Protein AF-A0A9P7YGW7-F1 (afdb_monomer_lite)

Foldseek 3Di:
DVPVVVLLVVLLQPLLVLLCVCLVVVLAPVQQPFAFLVSQQVSCCVPVNDHSVSSVSNVCQLLVLPVNGGTGSVSQVDPDTSQYAPRPFAHGVVVPTSRDGHPVD

Secondary structure (DSSP, 8-state):
--HHHHHHHHHTTSHHHHHHHHHHTTSS-TT--SB-HHHHHHHHHHHH---HHHHHHHHHHHHHHTTSS-B-GGGGGSBTTTB-SS-SSS--GGGS-SSSPPTT-

Sequence (105 aa):
MFGKQLVKMMAARLPYLFVVSLANHGILPRHGLNIPMADLIVAFNTSINLGPEATQQVGDEALSACDGTTFNLDDRHKHGTPEHDASLSRWDTYFGDNHSLSATI

pLDDT: mean 80.73, std 18.63, range [29.62, 97.31]

Radius of gyration: 13.54 Å; chains: 1; bounding box: 30×36×34 Å

Organism: NCBI:txid45428

InterPro domains:
  IPR000028 Chloroperoxidase [PF01328] (22-104)
  IPR000028 Chloroperoxidase [PS51405] (1-105)
  IPR036851 Chloroperoxidase-like superfamily [G3DSA:1.10.489.10] (19-105)
  IPR036851 Chloroperoxidase-like superfamily [SSF47571] (21-98)

Structure (mmCIF, N/CA/C/O backbone):
data_AF-A0A9P7YGW7-F1
#
_entry.id   AF-A0A9P7YGW7-F1
#
loop_
_atom_site.group_PDB
_atom_site.id
_atom_site.type_symbol
_atom_site.label_atom_id
_atom_site.label_alt_id
_atom_site.label_comp_id
_atom_site.label_asym_id
_atom_site.label_entity_id
_atom_site.label_seq_id
_atom_site.pdbx_PDB_ins_code
_atom_site.Cartn_x
_atom_site.Cartn_y
_atom_site.Cartn_z
_atom_site.occupancy
_atom_site.B_iso_or_equiv
_atom_site.auth_seq_id
_atom_site.auth_comp_id
_atom_site.auth_asym_id
_atom_site.auth_atom_id
_atom_site.pdbx_PDB_model_num
ATOM 1 N N . MET A 1 1 ? 9.997 22.595 8.327 1.00 43.81 1 MET A N 1
ATOM 2 C CA . MET A 1 1 ? 9.381 22.153 7.053 1.00 43.81 1 MET A CA 1
ATOM 3 C C . MET A 1 1 ? 10.113 20.972 6.388 1.00 43.81 1 MET A C 1
ATOM 5 O O . MET A 1 1 ? 9.483 20.265 5.621 1.00 43.81 1 MET A O 1
ATOM 9 N N . PHE A 1 2 ? 11.376 20.680 6.741 1.00 35.44 2 PHE A N 1
ATOM 10 C CA . PHE A 1 2 ? 12.185 19.580 6.173 1.00 35.44 2 PHE A CA 1
ATOM 11 C C . PHE A 1 2 ? 11.769 18.148 6.590 1.00 35.44 2 PHE A C 1
ATOM 13 O O . PHE A 1 2 ? 11.975 17.201 5.840 1.00 35.44 2 PHE A O 1
ATOM 20 N N . GLY A 1 3 ? 11.152 17.971 7.767 1.00 29.86 3 GLY A N 1
ATOM 21 C CA . GLY A 1 3 ? 10.819 16.635 8.295 1.00 29.86 3 GLY A CA 1
ATOM 22 C C . GLY A 1 3 ? 9.648 15.932 7.598 1.00 29.86 3 GLY A C 1
ATOM 23 O O . GLY A 1 3 ? 9.673 14.718 7.429 1.00 29.86 3 GLY A O 1
ATOM 24 N N . LYS A 1 4 ? 8.642 16.680 7.121 1.00 35.66 4 LYS A N 1
ATOM 25 C CA . LYS A 1 4 ? 7.461 16.092 6.457 1.00 35.66 4 LYS A CA 1
ATOM 26 C C . LYS A 1 4 ? 7.785 15.521 5.072 1.00 35.66 4 LYS A C 1
ATOM 28 O O . LYS A 1 4 ? 7.132 14.590 4.618 1.00 35.66 4 LYS A O 1
ATOM 33 N N . GLN A 1 5 ? 8.813 16.057 4.416 1.00 32.34 5 GLN A N 1
ATOM 34 C CA . GLN A 1 5 ? 9.212 15.655 3.067 1.00 32.34 5 GLN A CA 1
ATOM 35 C C . GLN A 1 5 ? 10.071 14.382 3.068 1.00 32.34 5 GLN A C 1
ATOM 37 O O . GLN A 1 5 ? 9.978 13.582 2.142 1.00 32.34 5 GLN A O 1
ATOM 42 N N . LEU A 1 6 ? 10.834 14.149 4.143 1.00 30.19 6 LEU A N 1
ATOM 43 C CA . LEU A 1 6 ? 11.589 12.910 4.338 1.00 30.19 6 LEU A CA 1
ATOM 44 C C . LEU A 1 6 ? 10.655 11.724 4.637 1.00 30.19 6 LEU A C 1
ATOM 46 O O . LEU A 1 6 ? 10.802 10.661 4.042 1.00 30.19 6 LEU A O 1
ATOM 50 N N . VAL A 1 7 ? 9.627 11.936 5.470 1.00 35.56 7 VAL A N 1
ATOM 51 C CA . VAL A 1 7 ? 8.568 10.937 5.717 1.00 35.56 7 VAL A CA 1
ATOM 52 C C . VAL A 1 7 ? 7.778 10.642 4.435 1.00 35.56 7 VAL A C 1
ATOM 54 O O . VAL A 1 7 ? 7.501 9.481 4.148 1.00 35.56 7 VAL A O 1
ATOM 57 N N . LYS A 1 8 ? 7.506 11.662 3.604 1.00 36.09 8 LYS A N 1
ATOM 58 C CA . LYS A 1 8 ? 6.853 11.499 2.293 1.00 36.09 8 LYS A CA 1
ATOM 59 C C . LYS A 1 8 ? 7.622 10.559 1.348 1.00 36.09 8 LYS A C 1
ATOM 61 O O . LYS A 1 8 ? 6.997 9.766 0.661 1.00 36.09 8 LYS A O 1
ATOM 66 N N . MET A 1 9 ? 8.958 10.591 1.352 1.00 29.62 9 MET A N 1
ATOM 67 C CA . MET A 1 9 ? 9.781 9.696 0.519 1.00 29.62 9 MET A CA 1
ATOM 68 C C . MET A 1 9 ? 9.895 8.266 1.060 1.00 29.62 9 MET A C 1
ATOM 70 O O . MET A 1 9 ? 9.983 7.328 0.272 1.00 29.62 9 MET A O 1
ATOM 74 N N . MET A 1 10 ? 9.926 8.079 2.384 1.00 29.66 10 MET A N 1
ATOM 75 C CA . MET A 1 10 ? 10.080 6.739 2.972 1.00 29.66 10 MET A CA 1
ATOM 76 C C . MET A 1 10 ? 8.773 5.940 2.950 1.00 29.66 10 MET A C 1
ATOM 78 O O . MET A 1 10 ? 8.804 4.717 2.851 1.00 29.66 10 MET A O 1
ATOM 82 N N . ALA A 1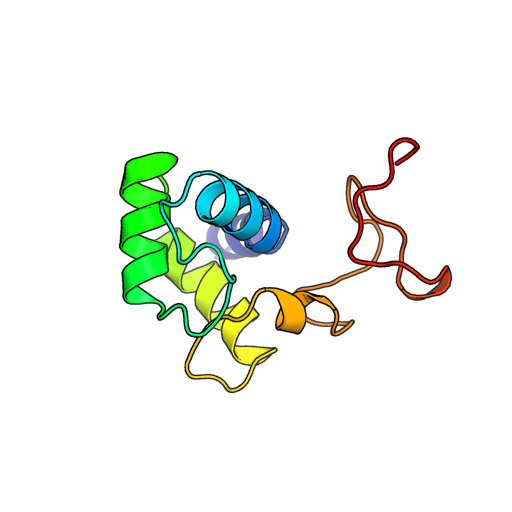 11 ? 7.630 6.625 3.015 1.00 35.56 11 ALA A N 1
ATOM 83 C CA . ALA A 1 11 ? 6.329 5.984 3.132 1.00 35.56 11 ALA A CA 1
ATOM 84 C C . ALA A 1 11 ? 5.744 5.555 1.761 1.00 35.56 11 ALA A C 1
ATOM 86 O O . ALA A 1 11 ? 5.103 4.511 1.673 1.00 35.56 11 ALA A O 1
ATOM 87 N N . ALA A 1 12 ? 6.055 6.265 0.668 1.00 34.59 12 ALA A N 1
ATOM 88 C CA . ALA A 1 12 ? 5.523 5.987 -0.677 1.00 34.59 12 ALA A CA 1
ATOM 89 C C . ALA A 1 12 ? 6.025 4.676 -1.332 1.00 34.59 12 ALA A C 1
ATOM 91 O O . ALA A 1 12 ? 5.515 4.264 -2.366 1.00 34.59 12 ALA A O 1
ATOM 92 N N . ARG A 1 13 ? 7.011 3.990 -0.736 1.00 48.22 13 ARG A N 1
ATOM 93 C CA . ARG A 1 13 ? 7.734 2.865 -1.369 1.00 48.22 13 ARG A CA 1
ATOM 94 C C . ARG A 1 13 ? 7.272 1.468 -0.952 1.00 48.22 13 ARG A C 1
ATOM 96 O O . ARG A 1 13 ? 7.779 0.471 -1.461 1.00 48.22 13 ARG A O 1
ATOM 103 N N . LEU A 1 14 ? 6.366 1.380 0.021 1.00 52.94 14 LEU A N 1
ATOM 104 C CA . LEU A 1 14 ? 6.035 0.127 0.700 1.00 52.94 14 LEU A CA 1
ATOM 105 C C . LEU A 1 14 ? 4.549 -0.273 0.788 1.00 52.94 14 LEU A C 1
ATOM 107 O O . LEU A 1 14 ? 4.327 -1.422 1.184 1.00 52.94 14 LEU A O 1
ATOM 111 N N . PRO A 1 15 ? 3.527 0.550 0.450 1.00 60.19 15 PRO A N 1
ATOM 112 C CA . PRO A 1 15 ? 2.151 0.210 0.819 1.00 60.19 15 PRO A CA 1
ATOM 113 C C . PRO A 1 15 ? 1.722 -1.135 0.220 1.00 60.19 15 PRO A C 1
ATOM 115 O O . PRO A 1 15 ? 1.233 -2.002 0.939 1.00 60.19 15 PRO A O 1
ATOM 118 N N . TYR A 1 16 ? 2.031 -1.395 -1.051 1.00 75.56 16 TYR A N 1
ATOM 119 C CA . TYR A 1 16 ? 1.572 -2.613 -1.722 1.00 75.56 16 TYR A CA 1
ATOM 120 C C . TYR A 1 16 ? 2.274 -3.906 -1.288 1.00 75.56 16 TYR A C 1
ATOM 122 O O . TYR A 1 16 ? 1.652 -4.963 -1.331 1.00 75.56 16 TYR A O 1
ATOM 130 N N . LEU A 1 17 ? 3.529 -3.852 -0.819 1.00 78.00 17 LEU A N 1
ATOM 131 C CA . LEU A 1 17 ? 4.203 -5.028 -0.240 1.00 78.00 17 LEU A CA 1
ATOM 132 C C . LEU A 1 17 ? 3.458 -5.531 0.994 1.00 78.00 17 LEU A C 1
ATOM 134 O O . LEU A 1 17 ? 3.188 -6.726 1.124 1.00 78.00 17 LEU A O 1
ATOM 138 N N . PHE A 1 18 ? 3.117 -4.603 1.886 1.00 85.88 18 PHE A N 1
ATOM 139 C CA . PHE A 1 18 ? 2.413 -4.932 3.114 1.00 85.88 18 PHE A CA 1
ATOM 140 C C . PHE A 1 18 ? 0.992 -5.411 2.826 1.00 85.88 18 PHE A C 1
ATOM 142 O O . PHE A 1 18 ? 0.595 -6.430 3.382 1.00 85.88 18 PHE A O 1
ATOM 149 N N . VAL A 1 19 ? 0.256 -4.770 1.909 1.00 87.69 19 VAL A N 1
ATOM 150 C CA . VAL A 1 19 ? -1.100 -5.225 1.547 1.00 87.69 19 VAL A CA 1
ATOM 151 C C . VAL A 1 19 ? -1.087 -6.653 0.986 1.00 87.69 19 VAL A C 1
ATOM 153 O O . VAL A 1 19 ? -1.903 -7.464 1.419 1.00 87.69 19 VAL A O 1
ATOM 156 N N . VAL A 1 20 ? -0.139 -7.007 0.103 1.00 88.69 20 VAL A N 1
ATOM 157 C CA . VAL A 1 20 ? -0.017 -8.385 -0.421 1.00 88.69 20 VAL A CA 1
ATOM 158 C C . VAL A 1 20 ? 0.243 -9.386 0.707 1.00 88.69 20 VAL A C 1
ATOM 160 O O . VAL A 1 20 ? -0.431 -10.412 0.792 1.00 88.69 20 VAL A O 1
ATOM 163 N N . SER A 1 21 ? 1.189 -9.089 1.605 1.00 91.31 21 SER A N 1
ATOM 164 C CA . SER A 1 21 ? 1.491 -9.970 2.740 1.00 91.31 21 SER A CA 1
ATOM 165 C C . SER A 1 21 ? 0.271 -10.156 3.650 1.00 91.31 21 SER A C 1
ATOM 167 O O . SER A 1 21 ? -0.126 -11.279 3.957 1.00 91.31 21 SER A O 1
ATOM 169 N N . LEU A 1 22 ? -0.400 -9.067 4.024 1.00 94.06 22 LEU A N 1
ATOM 170 C CA . LEU A 1 22 ? -1.559 -9.119 4.914 1.00 94.06 22 LEU A CA 1
ATOM 171 C C . LEU A 1 22 ? -2.773 -9.804 4.268 1.00 94.06 22 LEU A C 1
ATOM 173 O O . LEU A 1 22 ? -3.500 -10.510 4.968 1.00 94.06 22 LEU A O 1
ATOM 177 N N . ALA A 1 23 ? -2.967 -9.684 2.951 1.00 93.06 23 ALA A N 1
ATOM 178 C CA . ALA A 1 23 ? -3.968 -10.459 2.214 1.00 93.06 23 ALA A CA 1
ATOM 179 C C . ALA A 1 23 ? -3.630 -11.964 2.206 1.00 93.06 23 ALA A C 1
ATOM 181 O O . ALA A 1 23 ? -4.496 -12.797 2.480 1.00 93.06 23 ALA A O 1
ATOM 182 N N . ASN A 1 24 ? -2.358 -12.332 2.003 1.00 92.56 24 ASN A N 1
ATOM 183 C CA . ASN A 1 24 ? -1.899 -13.727 2.088 1.00 92.56 24 ASN A CA 1
ATOM 184 C C . ASN A 1 24 ? -2.104 -14.323 3.491 1.00 92.56 24 ASN A C 1
ATOM 186 O O . ASN A 1 24 ? -2.494 -15.486 3.630 1.00 92.56 24 ASN A O 1
ATOM 190 N N . HIS A 1 25 ? -1.912 -13.518 4.536 1.00 95.56 25 HIS A N 1
ATOM 191 C CA . HIS A 1 25 ? -2.179 -13.906 5.921 1.00 95.56 25 HIS A CA 1
ATOM 192 C C . HIS A 1 25 ? -3.673 -13.873 6.297 1.00 95.56 25 HIS A C 1
ATOM 194 O O . HIS A 1 25 ? -4.037 -14.356 7.366 1.00 95.56 25 HIS A O 1
ATOM 200 N N . GLY A 1 26 ? -4.555 -13.384 5.418 1.00 94.06 26 GLY A N 1
ATOM 201 C CA . GLY A 1 26 ? -5.996 -13.279 5.671 1.00 94.06 26 GLY A CA 1
ATOM 202 C C . GLY A 1 26 ? -6.377 -12.194 6.679 1.00 94.06 26 GLY A C 1
ATOM 203 O O . GLY A 1 26 ? -7.477 -12.233 7.220 1.00 94.06 26 GLY A O 1
ATOM 204 N N . ILE A 1 27 ? -5.464 -11.258 6.945 1.00 96.31 27 ILE A N 1
ATOM 205 C CA . ILE A 1 27 ? -5.701 -10.071 7.775 1.00 96.31 27 ILE A CA 1
ATOM 206 C C . ILE A 1 27 ? -6.482 -9.031 6.967 1.00 96.31 27 ILE A C 1
ATOM 208 O O . ILE A 1 27 ? -7.395 -8.395 7.482 1.00 96.31 27 ILE A O 1
ATOM 212 N N . LEU A 1 28 ? -6.138 -8.896 5.686 1.00 95.50 28 LEU A N 1
ATOM 213 C CA . LEU A 1 28 ? -6.941 -8.208 4.679 1.00 95.50 28 LEU A CA 1
ATOM 214 C C . LEU A 1 28 ? -7.688 -9.244 3.819 1.00 95.50 28 LEU A C 1
ATOM 216 O O . LEU A 1 28 ? -7.311 -10.424 3.824 1.00 95.50 28 LEU A O 1
ATOM 220 N N . PRO A 1 29 ? -8.728 -8.841 3.061 1.00 94.06 29 PRO A N 1
ATOM 221 C CA . PRO A 1 29 ? -9.433 -9.738 2.152 1.00 94.06 29 PRO A CA 1
ATOM 222 C C . PRO A 1 29 ? -8.464 -10.495 1.238 1.00 94.06 29 PRO A C 1
ATOM 224 O O . PRO A 1 29 ? -7.680 -9.889 0.511 1.00 94.06 29 PRO A O 1
ATOM 227 N N . ARG A 1 30 ? -8.528 -11.834 1.251 1.00 92.69 30 ARG A N 1
ATOM 228 C CA . ARG A 1 30 ? -7.594 -12.705 0.504 1.00 92.69 30 ARG A CA 1
ATOM 229 C C . ARG A 1 30 ? -7.613 -12.474 -1.005 1.00 92.69 30 ARG A C 1
ATOM 231 O O . ARG A 1 30 ? -6.630 -12.755 -1.676 1.00 92.69 30 ARG A O 1
ATOM 238 N N . HIS A 1 31 ? -8.733 -11.988 -1.529 1.00 86.50 31 HIS A N 1
ATOM 239 C CA . HIS A 1 31 ? -8.877 -11.636 -2.938 1.00 86.50 31 HIS A CA 1
ATOM 240 C C . HIS A 1 31 ? -8.266 -10.268 -3.278 1.00 86.50 31 HIS A C 1
ATOM 242 O O . HIS A 1 31 ? -8.176 -9.936 -4.450 1.00 86.50 31 HIS A O 1
ATOM 248 N N . GLY A 1 32 ? -7.864 -9.465 -2.285 1.00 88.25 32 GLY A N 1
ATOM 249 C CA . GLY A 1 32 ? -7.166 -8.200 -2.507 1.00 88.25 32 GLY A CA 1
ATOM 250 C C . GLY A 1 32 ? -8.004 -7.103 -3.163 1.00 88.25 32 GLY A C 1
ATOM 251 O O . GLY A 1 32 ? -7.436 -6.267 -3.852 1.00 88.25 32 GLY A O 1
ATOM 252 N N . LEU A 1 33 ? -9.327 -7.108 -2.984 1.00 89.75 33 LEU A N 1
ATOM 253 C CA . LEU A 1 33 ? -10.247 -6.140 -3.602 1.00 89.75 33 LEU A CA 1
ATOM 254 C C . LEU A 1 33 ? -11.066 -5.421 -2.529 1.00 89.75 33 LEU A C 1
ATOM 256 O O . LEU A 1 33 ? -11.301 -5.994 -1.464 1.00 89.75 33 LEU A O 1
ATOM 260 N N . ASN A 1 34 ? -11.563 -4.228 -2.853 1.00 91.50 34 ASN A N 1
ATOM 261 C CA . ASN A 1 34 ? -12.499 -3.439 -2.051 1.00 91.50 34 ASN A CA 1
ATOM 262 C C . ASN A 1 34 ? -12.029 -3.199 -0.609 1.00 91.50 34 ASN A C 1
ATOM 264 O O . ASN A 1 34 ? -12.807 -3.346 0.332 1.00 91.50 34 ASN A O 1
ATOM 268 N N . ILE A 1 35 ? -10.753 -2.861 -0.420 1.00 91.88 35 ILE A N 1
ATOM 269 C CA . ILE A 1 35 ? -10.189 -2.630 0.912 1.00 91.88 35 ILE A CA 1
ATOM 270 C C . ILE A 1 35 ? -10.344 -1.139 1.250 1.00 91.88 35 ILE A C 1
ATOM 272 O O . ILE A 1 35 ? -9.685 -0.318 0.617 1.00 91.88 35 ILE A O 1
ATOM 276 N N . PRO A 1 36 ? -11.195 -0.731 2.205 1.00 93.62 36 PRO A N 1
ATOM 277 C CA . PRO A 1 36 ? -11.320 0.673 2.585 1.00 93.62 36 PRO A CA 1
ATOM 278 C C . PRO A 1 36 ? -10.107 1.146 3.404 1.00 93.62 36 PRO A C 1
ATOM 280 O O . PRO A 1 36 ? -9.435 0.360 4.071 1.00 93.62 36 PRO A O 1
ATOM 283 N N . MET A 1 37 ? -9.867 2.463 3.430 1.00 93.62 37 MET A N 1
ATOM 284 C CA . MET A 1 37 ? -8.782 3.066 4.227 1.00 93.62 37 MET A CA 1
ATOM 285 C C . MET A 1 37 ? -8.833 2.659 5.710 1.00 93.62 37 MET A C 1
ATOM 287 O O . MET A 1 37 ? -7.797 2.412 6.323 1.00 93.62 37 MET A O 1
ATOM 291 N N . ALA A 1 38 ? -10.033 2.562 6.291 1.00 96.00 38 ALA A N 1
ATOM 292 C CA . ALA A 1 38 ? -10.203 2.165 7.687 1.00 96.00 38 ALA A CA 1
ATOM 293 C C . ALA A 1 38 ? -9.634 0.761 7.963 1.00 96.00 38 ALA A C 1
ATOM 295 O O . ALA A 1 38 ? -8.947 0.566 8.967 1.00 96.00 38 ALA A O 1
ATOM 296 N N . ASP A 1 39 ? -9.847 -0.182 7.044 1.00 95.81 39 ASP A N 1
ATOM 297 C CA . ASP A 1 39 ? -9.342 -1.550 7.174 1.00 95.81 39 ASP A CA 1
ATOM 298 C C . ASP A 1 39 ? -7.820 -1.586 7.038 1.00 95.81 39 ASP A C 1
ATOM 300 O O . ASP A 1 39 ? -7.160 -2.302 7.788 1.00 95.81 39 ASP A O 1
ATOM 304 N N . LEU A 1 40 ? -7.237 -0.768 6.154 1.00 93.44 40 LEU A N 1
ATOM 305 C CA . LEU A 1 40 ? -5.781 -0.625 6.077 1.00 93.44 40 LEU A CA 1
ATOM 306 C C . LEU A 1 40 ? -5.186 -0.062 7.362 1.00 93.44 40 LEU A C 1
ATOM 308 O O . LEU A 1 40 ? -4.184 -0.590 7.840 1.00 93.44 40 LEU A O 1
ATOM 312 N N . ILE A 1 41 ? -5.798 0.977 7.936 1.00 95.44 41 ILE A N 1
ATOM 313 C CA . ILE A 1 41 ? -5.349 1.566 9.202 1.00 95.44 41 ILE A CA 1
ATOM 314 C C . ILE A 1 41 ? -5.351 0.507 10.305 1.00 95.44 41 ILE A C 1
ATOM 316 O O . ILE A 1 41 ? -4.350 0.350 11.005 1.00 95.44 41 ILE A O 1
ATOM 320 N N . VAL A 1 42 ? -6.442 -0.251 10.440 1.00 97.31 42 VAL A N 1
ATOM 321 C CA . VAL A 1 42 ? -6.545 -1.320 11.441 1.00 97.31 42 VAL A CA 1
ATOM 322 C C . VAL A 1 42 ? -5.523 -2.422 11.169 1.00 97.31 42 VAL A C 1
ATOM 324 O O . VAL A 1 42 ? -4.789 -2.813 12.078 1.00 97.31 42 VAL A O 1
ATOM 327 N N . ALA A 1 43 ? -5.426 -2.909 9.931 1.00 95.69 43 ALA A N 1
ATOM 328 C CA . ALA A 1 43 ? -4.537 -4.006 9.566 1.00 95.69 43 ALA A CA 1
ATOM 329 C C . ALA A 1 43 ? -3.061 -3.639 9.765 1.00 95.69 43 ALA A C 1
ATOM 331 O O . ALA A 1 43 ? -2.310 -4.403 10.371 1.00 95.69 43 ALA A O 1
ATOM 332 N N . PHE A 1 44 ? -2.634 -2.461 9.310 1.00 94.69 44 PHE A N 1
ATOM 333 C CA . PHE A 1 44 ? -1.249 -2.015 9.451 1.00 94.69 44 PHE A CA 1
ATOM 334 C C . PHE A 1 44 ? -0.890 -1.720 10.908 1.00 94.69 44 PHE A C 1
ATOM 336 O O . PHE A 1 44 ? 0.200 -2.082 11.358 1.00 94.69 44 PHE A O 1
ATOM 343 N N . ASN A 1 45 ? -1.806 -1.130 11.676 1.00 95.75 45 ASN A N 1
ATOM 344 C CA . ASN A 1 45 ? -1.560 -0.883 13.089 1.00 95.75 45 ASN A CA 1
ATOM 345 C C . ASN A 1 45 ? -1.424 -2.189 13.881 1.00 95.75 45 ASN A C 1
ATOM 347 O O . ASN A 1 45 ? -0.454 -2.376 14.608 1.00 95.75 45 ASN A O 1
ATOM 351 N N . THR A 1 46 ? -2.348 -3.125 13.689 1.00 96.19 46 THR A N 1
ATOM 352 C CA . THR A 1 46 ? -2.366 -4.380 14.455 1.00 96.19 46 THR A CA 1
ATOM 353 C C . THR A 1 46 ? -1.276 -5.366 14.034 1.00 96.19 46 THR A C 1
ATOM 355 O O . THR A 1 46 ? -0.777 -6.107 14.877 1.00 96.19 46 THR A O 1
ATOM 358 N N . SER A 1 47 ? -0.878 -5.372 12.759 1.00 95.19 47 SER A N 1
ATOM 359 C CA . SER A 1 47 ? 0.034 -6.396 12.221 1.00 95.19 47 SER A CA 1
ATOM 360 C C . SER A 1 47 ? 1.495 -5.971 12.209 1.00 95.19 47 SER A C 1
ATOM 362 O O .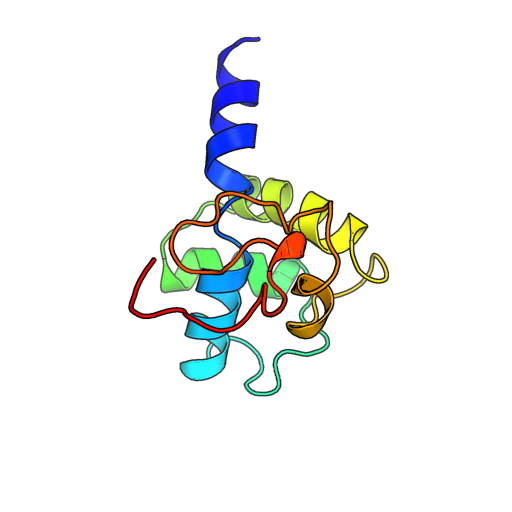 SER A 1 47 ? 2.378 -6.803 12.397 1.00 95.19 47 SER A O 1
ATOM 364 N N . ILE A 1 48 ? 1.759 -4.686 11.952 1.00 92.06 48 ILE A N 1
ATOM 365 C CA 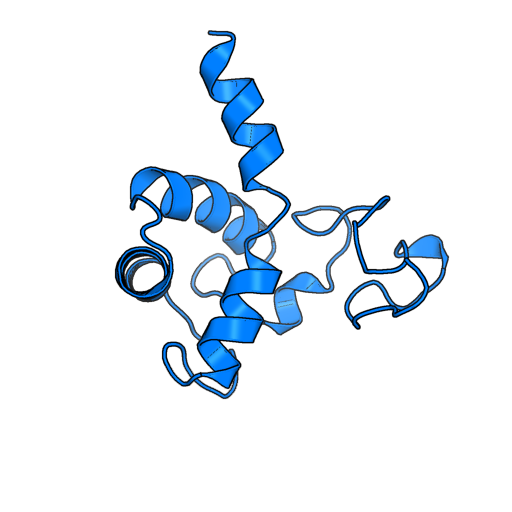. ILE A 1 48 ? 3.122 -4.154 11.798 1.00 92.06 48 ILE A CA 1
ATOM 366 C C . ILE A 1 48 ? 3.369 -2.895 12.638 1.00 92.06 48 ILE A C 1
ATOM 368 O O . ILE A 1 48 ? 4.404 -2.253 12.480 1.00 92.06 48 ILE A O 1
ATOM 372 N N . ASN A 1 49 ? 2.444 -2.544 13.540 1.00 94.50 49 ASN A N 1
ATOM 373 C CA . ASN A 1 49 ? 2.552 -1.391 14.436 1.00 94.50 49 ASN A CA 1
ATOM 374 C C . ASN A 1 49 ? 2.774 -0.054 13.704 1.00 94.50 49 ASN A C 1
ATOM 376 O O . ASN A 1 49 ? 3.460 0.841 14.204 1.00 94.50 49 ASN A O 1
ATOM 380 N N . LEU A 1 50 ? 2.203 0.095 12.504 1.00 91.44 50 LEU A N 1
ATOM 381 C CA . LEU A 1 50 ? 2.253 1.360 11.779 1.00 91.44 50 LEU A CA 1
ATOM 382 C C . LEU A 1 50 ? 1.168 2.307 12.302 1.00 91.44 50 LEU A C 1
ATOM 384 O O . LEU A 1 50 ? 0.014 1.922 12.507 1.00 91.44 50 LEU A O 1
ATOM 388 N 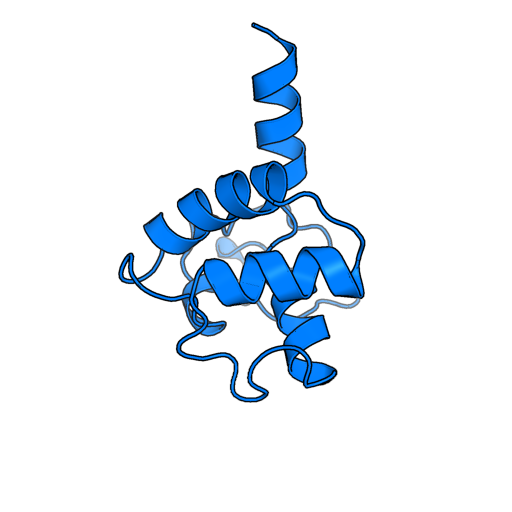N . GLY A 1 51 ? 1.538 3.565 12.531 1.00 92.94 51 GLY A N 1
ATOM 389 C CA . GLY A 1 51 ? 0.600 4.580 13.003 1.00 92.94 51 GLY A CA 1
ATOM 390 C C . GLY A 1 51 ? -0.493 4.902 11.968 1.00 92.94 51 GLY A C 1
ATOM 391 O O . GLY A 1 51 ? -0.241 4.826 10.759 1.00 92.94 51 GLY A O 1
ATOM 392 N N . PRO A 1 52 ? -1.692 5.317 12.415 1.00 93.88 52 PRO A N 1
ATOM 393 C CA . PRO A 1 52 ? -2.800 5.660 11.524 1.00 93.88 52 PRO A CA 1
ATOM 394 C C . PRO A 1 52 ? -2.459 6.825 10.586 1.00 93.88 52 PRO A C 1
ATOM 396 O O . PRO A 1 52 ? -2.788 6.767 9.410 1.00 93.88 52 PRO A O 1
ATOM 399 N N . GLU A 1 53 ? -1.732 7.840 11.062 1.00 92.56 53 GLU A N 1
ATOM 400 C CA . GLU A 1 53 ? -1.331 9.000 10.248 1.00 92.56 53 GLU A CA 1
ATOM 401 C C . GLU A 1 53 ? -0.395 8.611 9.096 1.00 92.56 53 GLU A C 1
ATOM 403 O O . GLU A 1 53 ? -0.547 9.094 7.975 1.00 92.56 53 GLU A O 1
ATOM 408 N N . ALA A 1 54 ? 0.552 7.704 9.358 1.00 89.81 54 ALA A N 1
ATOM 409 C CA . ALA A 1 54 ? 1.456 7.196 8.333 1.00 89.81 54 ALA A CA 1
ATOM 410 C C . ALA A 1 54 ? 0.694 6.367 7.291 1.00 89.81 54 ALA A C 1
ATOM 412 O O . ALA A 1 54 ? 0.935 6.523 6.097 1.00 89.81 54 ALA A O 1
ATOM 413 N N . THR A 1 55 ? -0.252 5.536 7.741 1.00 91.56 55 THR A N 1
ATOM 414 C CA . THR A 1 55 ? -1.112 4.735 6.857 1.00 91.56 55 THR A CA 1
ATOM 415 C C . THR A 1 55 ? -2.017 5.617 6.002 1.00 91.56 55 THR A C 1
ATOM 417 O O . THR A 1 55 ? -2.114 5.394 4.800 1.00 91.56 55 THR A O 1
ATOM 420 N N . GLN A 1 56 ? -2.616 6.657 6.588 1.00 91.75 56 GLN A N 1
ATOM 421 C CA . GLN A 1 56 ? -3.442 7.623 5.867 1.00 91.75 56 GLN A CA 1
ATOM 422 C C . GLN A 1 56 ? -2.631 8.322 4.774 1.00 91.75 56 GLN A C 1
ATOM 424 O O . GLN A 1 56 ? -3.055 8.358 3.627 1.00 91.75 56 GLN A O 1
ATOM 429 N N . GLN A 1 57 ? -1.431 8.810 5.102 1.00 87.94 57 GLN A N 1
ATOM 430 C CA . GLN A 1 57 ? -0.606 9.543 4.146 1.00 87.94 57 GLN A CA 1
ATOM 431 C C . GLN A 1 57 ? -0.244 8.702 2.911 1.00 87.94 57 GLN A C 1
ATOM 433 O O . GLN A 1 57 ? -0.357 9.190 1.789 1.00 87.94 57 GLN A O 1
ATOM 438 N N . VAL A 1 58 ? 0.200 7.455 3.100 1.00 82.38 58 VAL A N 1
ATOM 439 C CA . VAL A 1 58 ? 0.528 6.559 1.969 1.00 82.38 58 VAL A CA 1
ATOM 440 C C . VAL A 1 58 ? -0.716 6.056 1.265 1.00 82.38 58 VAL A C 1
ATOM 442 O O . VAL A 1 58 ? -0.706 5.802 0.063 1.00 82.38 58 VAL A O 1
ATOM 445 N N . GLY A 1 59 ? -1.788 5.902 2.031 1.00 86.25 59 GLY A N 1
ATOM 446 C CA . GLY A 1 59 ? -3.045 5.418 1.538 1.00 86.25 59 GLY A CA 1
ATOM 447 C C . GLY A 1 59 ? -3.738 6.420 0.621 1.00 86.25 59 GLY A C 1
ATOM 448 O O . GLY A 1 59 ? -4.269 6.020 -0.406 1.00 86.25 59 GLY A O 1
ATOM 449 N N . ASP A 1 60 ? -3.680 7.712 0.938 1.00 87.94 60 ASP A N 1
ATOM 450 C CA . ASP A 1 60 ? -4.243 8.774 0.099 1.00 87.94 60 ASP A CA 1
ATOM 451 C C . ASP A 1 60 ? -3.555 8.821 -1.271 1.00 87.94 60 ASP A C 1
ATOM 453 O O . ASP A 1 60 ? -4.207 8.966 -2.305 1.00 87.94 60 ASP A O 1
ATOM 457 N N . GLU A 1 61 ? -2.231 8.649 -1.293 1.00 81.56 61 GLU A N 1
ATOM 458 C CA . GLU A 1 61 ? -1.451 8.599 -2.530 1.00 81.56 61 GLU A CA 1
ATOM 459 C C . GLU A 1 61 ? -1.804 7.362 -3.364 1.00 81.56 61 GLU A C 1
ATOM 461 O O . GLU A 1 61 ? -2.061 7.474 -4.563 1.00 81.56 61 GLU A O 1
ATOM 466 N N . ALA A 1 62 ? -1.919 6.197 -2.731 1.00 80.69 62 ALA A N 1
ATOM 467 C CA . ALA A 1 62 ? -2.353 4.981 -3.406 1.00 80.69 62 ALA A CA 1
ATOM 468 C C . ALA A 1 62 ? -3.806 5.070 -3.912 1.00 80.69 62 ALA A C 1
ATOM 470 O O . ALA A 1 62 ? -4.062 4.702 -5.055 1.00 80.69 62 ALA A O 1
ATOM 471 N N . LEU A 1 63 ? -4.748 5.622 -3.140 1.00 85.88 63 LEU A N 1
ATOM 472 C CA . LEU A 1 63 ? -6.134 5.828 -3.584 1.00 85.88 63 LEU A CA 1
ATOM 473 C C . LEU A 1 63 ? -6.233 6.801 -4.758 1.00 85.88 63 LEU A C 1
ATOM 475 O O . LEU A 1 63 ? -7.079 6.604 -5.626 1.00 85.88 63 LEU A O 1
ATOM 479 N N . SER A 1 64 ? -5.356 7.809 -4.826 1.00 82.38 64 SER A N 1
ATOM 480 C CA . SER A 1 64 ? -5.301 8.731 -5.970 1.00 82.38 64 SER A CA 1
ATOM 481 C C . SER A 1 64 ? -4.941 8.034 -7.290 1.00 82.38 64 SER A C 1
ATOM 483 O O . SER A 1 64 ? -5.262 8.534 -8.370 1.00 82.38 64 SER A O 1
ATOM 485 N N . ALA A 1 65 ? -4.295 6.866 -7.211 1.00 74.12 65 ALA A N 1
ATOM 486 C CA . ALA A 1 65 ? -3.993 6.023 -8.358 1.00 74.12 65 ALA A CA 1
ATOM 487 C C . ALA A 1 65 ? -5.145 5.080 -8.750 1.00 74.12 65 ALA A C 1
ATOM 489 O O . ALA A 1 65 ? -5.185 4.662 -9.911 1.00 74.12 65 ALA A O 1
ATOM 490 N N . CYS A 1 66 ? -6.056 4.798 -7.809 1.00 77.81 66 CYS A N 1
ATOM 491 C CA . CYS A 1 66 ? -7.205 3.892 -7.922 1.00 77.81 66 CYS A CA 1
ATOM 492 C C . CYS A 1 66 ? -8.485 4.654 -8.347 1.00 77.81 66 CYS A C 1
ATOM 494 O O . CYS A 1 66 ? -8.422 5.703 -8.990 1.00 77.81 66 CYS A O 1
ATOM 496 N N . ASP A 1 67 ? -9.662 4.144 -7.961 1.00 78.62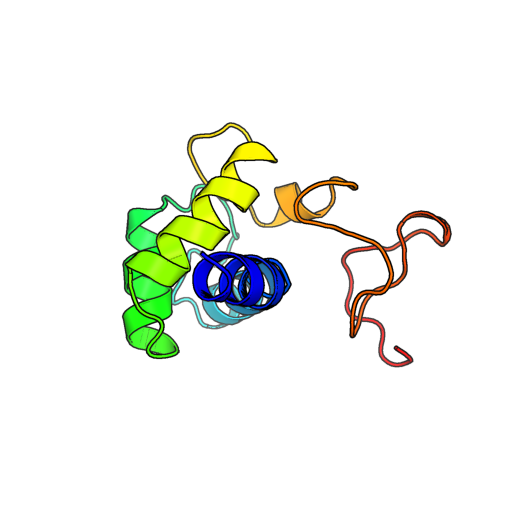 67 ASP A N 1
ATOM 497 C CA . ASP A 1 67 ? -10.968 4.805 -8.122 1.00 78.62 67 ASP A CA 1
ATOM 498 C C . ASP A 1 67 ? -11.287 5.855 -7.033 1.00 78.62 67 ASP A C 1
ATOM 500 O O . ASP A 1 67 ? -12.354 6.472 -7.045 1.00 78.62 67 ASP A O 1
ATOM 504 N N . GLY A 1 68 ? -10.361 6.064 -6.091 1.00 81.00 68 GLY A N 1
ATOM 505 C CA . GLY A 1 68 ? -10.483 7.010 -4.982 1.00 81.00 68 GLY A CA 1
ATOM 506 C C . GLY A 1 68 ? -11.329 6.531 -3.798 1.00 81.00 68 GLY A C 1
ATOM 507 O O . GLY A 1 68 ? -11.480 7.282 -2.835 1.00 81.00 68 GLY A O 1
ATOM 508 N N . THR A 1 69 ? -11.877 5.314 -3.832 1.00 85.88 69 THR A N 1
ATOM 509 C CA . THR A 1 69 ? -12.797 4.810 -2.798 1.00 85.88 69 THR A CA 1
ATOM 510 C C . THR A 1 69 ? -12.220 3.647 -2.008 1.00 85.88 69 THR A C 1
ATOM 512 O O . THR A 1 69 ? -12.308 3.623 -0.777 1.00 85.88 69 THR A O 1
ATOM 515 N N . THR A 1 70 ? -11.608 2.691 -2.699 1.00 89.12 70 THR A N 1
ATOM 516 C CA . THR A 1 70 ? -11.063 1.480 -2.093 1.00 89.12 70 THR A CA 1
ATOM 5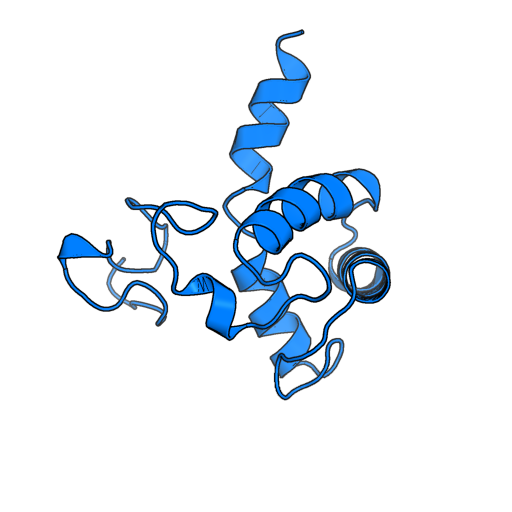17 C C . THR A 1 70 ? -9.753 1.097 -2.754 1.00 89.12 70 THR A C 1
ATOM 519 O O . THR A 1 70 ? -9.467 1.471 -3.888 1.00 89.12 70 THR A O 1
ATOM 522 N N . PHE A 1 71 ? -8.938 0.355 -2.016 1.00 87.19 71 PHE A N 1
ATOM 523 C CA . PHE A 1 71 ? -7.710 -0.212 -2.531 1.00 87.19 71 PHE A CA 1
ATOM 524 C C . PHE A 1 71 ? -8.011 -1.571 -3.135 1.00 87.19 71 PHE A C 1
ATOM 526 O O . PHE A 1 71 ? -8.565 -2.452 -2.463 1.00 87.19 71 PHE A O 1
ATOM 533 N N . ASN A 1 72 ? -7.553 -1.757 -4.366 1.00 86.31 72 ASN A N 1
ATOM 534 C CA . ASN A 1 72 ? -7.451 -3.060 -4.993 1.00 86.31 72 ASN A CA 1
ATOM 535 C C . ASN A 1 72 ? -5.978 -3.351 -5.272 1.00 86.31 72 ASN A C 1
ATOM 537 O O . ASN A 1 72 ? -5.215 -2.473 -5.675 1.00 86.31 72 ASN A O 1
ATOM 541 N N . LEU A 1 73 ? -5.553 -4.593 -5.045 1.00 83.50 73 LEU A N 1
ATOM 542 C CA . LEU A 1 73 ? -4.166 -4.995 -5.254 1.00 83.50 73 LEU A CA 1
ATOM 543 C C . LEU A 1 73 ? -3.726 -4.813 -6.706 1.00 83.50 73 LEU A C 1
ATOM 545 O O . LEU A 1 73 ? -2.549 -4.559 -6.923 1.00 83.50 73 LEU A O 1
ATOM 549 N N . ASP A 1 74 ? -4.629 -4.908 -7.679 1.00 81.31 74 ASP A N 1
ATOM 550 C CA . ASP A 1 74 ? -4.287 -4.746 -9.096 1.00 81.31 74 ASP A CA 1
ATOM 551 C C . ASP A 1 74 ? -4.095 -3.279 -9.514 1.00 81.31 74 ASP A C 1
ATOM 553 O O . ASP A 1 74 ? -3.420 -3.012 -10.509 1.00 81.31 74 ASP A O 1
ATOM 557 N N . ASP A 1 75 ? -4.569 -2.312 -8.719 1.00 78.88 75 ASP A N 1
ATOM 558 C CA . ASP A 1 75 ? -4.406 -0.883 -9.026 1.00 78.88 75 ASP A CA 1
ATOM 559 C C . ASP A 1 75 ? -2.930 -0.436 -8.958 1.00 78.88 75 ASP A C 1
ATOM 561 O O . ASP A 1 75 ? -2.546 0.587 -9.527 1.00 78.88 75 ASP A O 1
ATOM 565 N N . ARG A 1 76 ? -2.059 -1.242 -8.331 1.00 74.06 76 ARG A N 1
ATOM 566 C CA . ARG A 1 76 ? -0.611 -0.991 -8.233 1.00 74.06 76 ARG A CA 1
ATOM 567 C C . ARG A 1 76 ? 0.157 -1.147 -9.545 1.00 74.06 76 ARG A C 1
ATOM 569 O O . ARG A 1 76 ? 1.332 -0.811 -9.574 1.00 74.06 76 ARG A O 1
ATOM 576 N N . HIS A 1 77 ? -0.443 -1.710 -10.596 1.00 76.94 77 HIS A N 1
ATOM 577 C CA . HIS A 1 77 ? 0.242 -1.900 -11.886 1.00 76.94 77 HIS A CA 1
ATOM 578 C C . HIS A 1 77 ? 0.376 -0.590 -12.673 1.00 76.94 77 HIS A C 1
ATOM 580 O O . HIS A 1 77 ? 1.116 -0.519 -13.655 1.00 76.94 77 HIS A O 1
ATOM 586 N N . LYS A 1 78 ? -0.360 0.448 -12.264 1.00 81.00 78 LYS A N 1
ATOM 587 C CA . LYS A 1 78 ? -0.364 1.748 -12.921 1.00 81.00 78 LYS A CA 1
ATOM 588 C C . LYS A 1 78 ? 0.931 2.505 -12.642 1.00 81.00 78 LYS A C 1
ATOM 590 O O . LYS A 1 78 ? 1.157 2.984 -11.532 1.00 81.00 78 LYS A O 1
ATOM 595 N N . HIS A 1 79 ? 1.720 2.686 -13.694 1.00 83.19 79 HIS A N 1
ATOM 596 C CA . HIS A 1 79 ? 2.964 3.434 -13.611 1.00 83.19 79 HIS A CA 1
ATOM 597 C C . HIS A 1 79 ? 2.768 4.921 -13.322 1.00 83.19 79 HIS A C 1
ATOM 599 O O . HIS A 1 79 ? 1.857 5.569 -13.845 1.00 83.19 79 HIS A O 1
ATOM 605 N N . GLY A 1 80 ? 3.669 5.465 -12.505 1.00 77.69 80 GLY A N 1
ATOM 606 C CA . GLY A 1 80 ? 3.810 6.887 -12.217 1.00 77.69 80 GLY A CA 1
ATOM 607 C C . GLY A 1 80 ? 3.227 7.319 -10.875 1.00 77.69 80 GLY A C 1
ATOM 608 O O . GLY A 1 80 ? 3.687 8.320 -10.329 1.00 77.69 80 GLY A O 1
ATOM 609 N N . THR A 1 81 ? 2.243 6.607 -10.315 1.00 76.94 81 THR A N 1
ATOM 610 C CA . THR A 1 81 ? 1.790 6.813 -8.928 1.00 76.94 81 THR A CA 1
ATOM 611 C C . THR A 1 81 ? 0.993 5.601 -8.429 1.00 76.94 81 THR A C 1
ATOM 613 O O . THR A 1 81 ? 0.058 5.201 -9.116 1.00 76.94 81 THR A O 1
ATOM 616 N N . PRO A 1 82 ? 1.291 5.054 -7.234 1.00 73.94 82 PRO A N 1
ATOM 617 C CA . PRO A 1 82 ? 2.543 5.218 -6.498 1.00 73.94 82 PRO A CA 1
ATOM 618 C C . PRO A 1 82 ? 3.632 4.251 -7.013 1.00 73.94 82 PRO A C 1
ATOM 620 O O . PRO A 1 82 ? 4.739 4.268 -6.486 1.00 73.94 82 PRO A O 1
ATOM 623 N N . GLU A 1 83 ? 3.348 3.415 -8.026 1.00 84.31 83 GLU A N 1
ATOM 624 C CA . GLU A 1 83 ? 4.375 2.611 -8.705 1.00 84.31 83 GLU A CA 1
ATOM 625 C C . GLU A 1 83 ? 5.352 3.514 -9.461 1.00 84.31 83 GLU A C 1
ATOM 627 O O . GLU A 1 83 ? 4.962 4.507 -10.083 1.00 84.31 83 GLU A O 1
ATOM 632 N N . HIS A 1 84 ? 6.634 3.181 -9.355 1.00 85.00 84 HIS A N 1
ATOM 633 C CA . HIS A 1 84 ? 7.736 3.945 -9.905 1.00 85.00 84 HIS A CA 1
ATOM 634 C C . HIS A 1 84 ? 8.930 3.028 -10.206 1.00 85.00 84 HIS A C 1
ATOM 636 O O . HIS A 1 84 ? 9.122 1.982 -9.575 1.00 85.00 84 HIS A O 1
ATOM 642 N N . ASP A 1 85 ? 9.805 3.511 -11.084 1.00 87.25 85 ASP A N 1
ATOM 643 C CA . ASP A 1 85 ? 11.068 2.856 -11.428 1.00 87.25 85 ASP A CA 1
ATOM 644 C C . ASP A 1 85 ? 12.054 2.814 -10.241 1.00 87.25 85 ASP A C 1
ATOM 646 O O . ASP A 1 85 ? 11.883 3.494 -9.221 1.00 87.25 85 ASP A O 1
ATOM 650 N N . ALA A 1 86 ? 13.119 2.025 -10.374 1.00 87.94 86 ALA A N 1
ATOM 651 C CA . ALA A 1 86 ? 14.108 1.720 -9.343 1.00 87.94 86 ALA A CA 1
ATOM 652 C C . ALA A 1 86 ? 13.487 1.098 -8.079 1.00 87.94 86 ALA A C 1
ATOM 654 O O . ALA A 1 86 ? 13.862 1.411 -6.940 1.00 87.94 86 ALA A O 1
ATOM 655 N N . SER A 1 87 ? 12.513 0.210 -8.285 1.00 86.25 87 SER A N 1
ATOM 656 C CA . SER A 1 87 ? 11.940 -0.616 -7.227 1.00 86.25 87 SER A CA 1
ATOM 657 C C . SER A 1 87 ? 12.991 -1.550 -6.616 1.00 86.25 87 SER A C 1
ATOM 659 O O . SER A 1 87 ? 13.878 -2.052 -7.295 1.00 86.25 87 SER A O 1
ATOM 661 N N . LEU A 1 88 ? 12.866 -1.834 -5.315 1.00 87.25 88 LEU A N 1
ATOM 662 C CA . LEU A 1 88 ? 13.814 -2.696 -4.588 1.00 87.25 88 LEU A CA 1
ATOM 663 C C . LEU A 1 88 ? 13.730 -4.184 -4.954 1.00 87.25 88 LEU A C 1
ATOM 665 O O . LEU A 1 88 ? 14.552 -4.952 -4.478 1.00 87.25 88 LEU A O 1
ATOM 669 N N . SER A 1 89 ? 12.698 -4.611 -5.683 1.00 86.56 89 SER A N 1
ATOM 670 C CA . SER A 1 89 ? 12.456 -6.034 -5.963 1.00 86.56 89 SER A CA 1
ATOM 671 C C . SER A 1 89 ? 11.556 -6.292 -7.177 1.00 86.56 89 SER A C 1
ATOM 673 O O . SER A 1 89 ? 11.016 -7.387 -7.338 1.00 86.56 89 SER A O 1
ATOM 675 N N . ARG A 1 90 ? 11.329 -5.272 -8.014 1.00 87.88 90 ARG A N 1
ATOM 676 C CA . ARG A 1 90 ? 10.502 -5.336 -9.232 1.00 87.88 90 ARG A CA 1
ATOM 677 C C . ARG A 1 90 ? 11.230 -4.630 -10.349 1.00 87.88 90 ARG A C 1
ATOM 679 O O . ARG A 1 90 ? 11.977 -3.692 -10.077 1.00 87.88 90 ARG A O 1
ATOM 686 N N . TRP A 1 91 ? 11.004 -5.094 -11.570 1.00 90.31 91 TRP A N 1
ATOM 687 C CA . TRP A 1 91 ? 11.534 -4.423 -12.743 1.00 90.31 91 TRP A CA 1
ATOM 688 C C . TRP A 1 91 ? 10.829 -3.089 -12.954 1.00 90.31 91 TRP A C 1
ATOM 690 O O . TRP A 1 91 ? 9.676 -2.913 -12.573 1.00 90.31 91 TRP A O 1
ATOM 700 N N . ASP A 1 92 ? 11.530 -2.160 -13.585 1.00 90.62 92 ASP A N 1
ATOM 701 C CA . ASP A 1 92 ? 10.925 -0.918 -14.053 1.00 90.62 92 ASP A CA 1
ATOM 702 C C . ASP A 1 92 ? 9.902 -1.224 -15.149 1.00 90.62 92 ASP A C 1
ATOM 704 O O . ASP A 1 92 ? 10.081 -2.161 -15.938 1.00 90.62 92 ASP A O 1
ATOM 708 N N . THR A 1 93 ? 8.867 -0.389 -15.258 1.00 89.56 93 THR A N 1
ATOM 709 C CA . THR A 1 93 ? 7.797 -0.575 -16.257 1.00 89.56 93 THR A CA 1
ATOM 710 C C . THR A 1 93 ? 8.354 -0.643 -17.681 1.00 89.56 93 THR A C 1
ATOM 712 O O . THR A 1 93 ? 7.848 -1.389 -18.518 1.00 89.56 93 THR A O 1
ATOM 715 N N . TYR A 1 94 ? 9.449 0.076 -17.954 1.00 91.50 94 TYR A N 1
ATOM 716 C CA . TYR A 1 94 ? 10.145 0.033 -19.241 1.00 91.50 94 TYR A CA 1
ATOM 717 C C . TYR A 1 94 ? 10.584 -1.385 -19.654 1.00 91.50 94 TYR A C 1
ATOM 719 O O . TYR A 1 94 ? 10.545 -1.719 -20.839 1.00 91.50 94 TYR A O 1
ATOM 727 N N . PHE A 1 95 ? 10.982 -2.229 -18.697 1.00 90.31 95 PHE A N 1
ATOM 728 C CA . PHE A 1 95 ? 11.420 -3.604 -18.959 1.00 90.31 95 PHE A CA 1
ATOM 729 C C . PHE A 1 95 ? 10.273 -4.625 -18.921 1.00 90.31 95 PHE A C 1
ATOM 731 O O . PHE A 1 95 ? 10.495 -5.794 -19.242 1.00 90.31 95 PHE A O 1
ATOM 738 N N . GLY A 1 96 ? 9.053 -4.203 -18.570 1.00 85.75 96 GLY A N 1
ATOM 739 C CA . GLY A 1 96 ? 7.851 -5.033 -18.580 1.00 85.75 96 GLY A CA 1
ATOM 740 C C . GLY A 1 96 ? 7.219 -5.201 -17.200 1.00 85.75 96 GLY A C 1
ATOM 741 O O . GLY A 1 96 ? 6.451 -4.349 -16.765 1.00 85.75 96 GLY A O 1
ATOM 742 N N . ASP A 1 97 ? 7.464 -6.341 -16.549 1.00 86.44 97 ASP A N 1
ATOM 743 C CA . ASP A 1 97 ? 6.760 -6.750 -15.324 1.00 86.44 97 ASP A CA 1
ATOM 744 C C . ASP A 1 97 ? 7.162 -5.914 -14.093 1.00 86.44 97 ASP A C 1
ATOM 746 O O . ASP A 1 97 ? 8.125 -6.224 -13.388 1.00 86.44 97 ASP A O 1
ATOM 750 N N . ASN A 1 98 ? 6.369 -4.878 -13.817 1.00 86.69 98 ASN A N 1
ATOM 751 C CA . ASN A 1 98 ? 6.554 -3.949 -12.702 1.00 86.69 98 ASN A CA 1
ATOM 752 C C . ASN A 1 98 ? 5.931 -4.399 -11.370 1.00 86.69 98 ASN A C 1
ATOM 754 O O . ASN A 1 98 ? 5.922 -3.639 -10.399 1.00 86.69 98 ASN A O 1
ATOM 758 N N . HIS A 1 99 ? 5.384 -5.615 -11.291 1.00 82.62 99 HIS A N 1
ATOM 759 C CA . HIS A 1 99 ? 4.508 -5.989 -10.181 1.00 82.62 99 HIS A CA 1
ATOM 760 C C . HIS A 1 99 ? 4.822 -7.346 -9.551 1.00 82.62 99 HIS A C 1
ATOM 762 O O . HIS A 1 99 ? 4.565 -7.520 -8.351 1.00 82.62 99 HIS A O 1
ATOM 768 N N . SER A 1 100 ? 5.376 -8.297 -10.302 1.00 86.94 100 SER A N 1
ATOM 769 C CA . SER A 1 100 ? 5.860 -9.562 -9.751 1.00 86.94 100 SER A CA 1
ATOM 770 C C . SER A 1 100 ? 7.167 -9.369 -8.992 1.00 86.94 100 SER A C 1
ATOM 772 O O . SER A 1 100 ? 8.000 -8.531 -9.333 1.00 86.94 100 SER A O 1
ATOM 774 N N . LEU A 1 101 ? 7.371 -10.178 -7.952 1.00 87.62 101 LEU A N 1
ATOM 775 C CA . LEU A 1 101 ? 8.661 -10.249 -7.275 1.00 87.62 101 LEU A CA 1
ATOM 776 C C . LEU A 1 101 ? 9.727 -10.778 -8.244 1.00 87.62 101 LEU A C 1
ATOM 778 O O . LEU A 1 101 ? 9.595 -11.884 -8.767 1.00 87.62 101 LEU A O 1
ATOM 782 N N . SER A 1 102 ? 10.805 -10.018 -8.417 1.00 88.31 102 SER A N 1
ATOM 783 C CA . SER A 1 102 ? 12.015 -10.454 -9.106 1.00 88.31 102 SER A CA 1
ATOM 784 C C . SER A 1 102 ? 13.031 -10.961 -8.087 1.00 88.31 102 SER A C 1
ATOM 786 O O . SER A 1 102 ? 13.342 -10.272 -7.123 1.00 88.31 102 SER A O 1
ATOM 788 N N . ALA A 1 103 ? 13.565 -12.167 -8.289 1.00 90.62 103 ALA A N 1
ATOM 789 C CA . ALA A 1 103 ? 14.597 -12.735 -7.413 1.00 90.62 103 ALA A CA 1
ATOM 790 C C . ALA A 1 103 ? 16.013 -12.199 -7.705 1.00 90.62 103 ALA A C 1
ATOM 792 O O . ALA A 1 103 ? 16.963 -12.564 -7.015 1.00 90.62 103 ALA A O 1
ATOM 793 N N . THR A 1 104 ? 16.171 -11.394 -8.759 1.00 90.25 104 THR A N 1
ATOM 794 C CA . THR A 1 104 ? 17.464 -10.870 -9.232 1.00 90.25 104 THR A CA 1
ATOM 795 C C . THR A 1 104 ? 17.594 -9.354 -9.065 1.00 90.25 104 THR A C 1
ATOM 797 O O . THR A 1 104 ? 18.568 -8.783 -9.552 1.00 90.25 104 THR A O 1
ATOM 800 N N . ILE A 1 105 ? 16.605 -8.713 -8.434 1.00 78.75 105 ILE A N 1
ATOM 801 C CA . ILE A 1 105 ? 16.592 -7.299 -8.033 1.00 78.75 105 ILE A CA 1
ATOM 802 C C . ILE A 1 105 ? 16.585 -7.272 -6.511 1.00 78.75 105 ILE A C 1
ATOM 804 O O . ILE A 1 105 ? 17.483 -6.614 -5.945 1.00 78.75 105 ILE A O 1
#